Protein AF-A0A392PUX5-F1 (afdb_monomer_lite)

Sequence (88 aa):
KYGDEQYELPPWSVSILPNCKTAVFNTARLGTQSSLMKMTAANSAFYWQSYNEEPASSDECDSITAYALWEQINVTRDSTDYLWYMTE

Structure (mmCIF, N/CA/C/O backbone):
data_AF-A0A392PUX5-F1
#
_entry.id   AF-A0A392PUX5-F1
#
loop_
_atom_site.group_PDB
_atom_site.id
_atom_site.type_symbol
_atom_site.label_atom_id
_atom_site.label_alt_id
_atom_site.label_comp_id
_atom_site.label_asym_id
_atom_site.label_entity_id
_atom_site.label_seq_id
_atom_site.pdbx_PDB_ins_code
_atom_site.Cartn_x
_atom_site.Cartn_y
_atom_site.Cartn_z
_atom_site.occupancy
_atom_site.B_iso_or_equiv
_atom_site.auth_seq_id
_atom_site.auth_comp_id
_atom_site.auth_asym_id
_atom_site.auth_atom_id
_atom_site.pdbx_PDB_model_num
ATOM 1 N N . LYS A 1 1 ? -32.803 13.836 33.027 1.00 82.81 1 LYS A N 1
ATOM 2 C CA . LYS A 1 1 ? -33.963 13.138 33.637 1.00 82.81 1 LYS A CA 1
ATOM 3 C C . LYS A 1 1 ? -34.878 12.686 32.508 1.00 82.81 1 LYS A C 1
ATOM 5 O O . LYS A 1 1 ? -35.124 13.494 31.621 1.00 82.81 1 LYS A O 1
ATOM 10 N N . TYR A 1 2 ? -35.314 11.430 32.503 1.00 90.62 2 TYR A N 1
ATOM 11 C CA . TYR A 1 2 ? -36.270 10.898 31.527 1.00 90.62 2 TYR A CA 1
ATOM 12 C C . TYR A 1 2 ? -37.260 10.000 32.278 1.00 90.62 2 TYR A C 1
ATOM 14 O O . TYR A 1 2 ? -36.840 9.109 33.013 1.00 90.62 2 TYR A O 1
ATOM 22 N N . GLY A 1 3 ? -38.558 10.294 32.176 1.00 89.19 3 GLY A N 1
ATOM 23 C CA . GLY A 1 3 ? -39.544 9.770 33.126 1.00 89.19 3 GLY A CA 1
ATOM 24 C C . GLY A 1 3 ? -39.217 10.191 34.567 1.00 89.19 3 GLY A C 1
ATOM 25 O O . GLY A 1 3 ? -38.836 11.341 34.813 1.00 89.19 3 GLY A O 1
ATOM 26 N N . ASP A 1 4 ? -39.318 9.247 35.503 1.00 90.00 4 ASP A N 1
ATOM 27 C CA . ASP A 1 4 ? -39.011 9.460 36.925 1.00 90.00 4 ASP A CA 1
ATOM 28 C C . ASP A 1 4 ? -37.536 9.216 37.289 1.00 90.00 4 ASP A C 1
ATOM 30 O O . ASP A 1 4 ? -37.112 9.552 38.394 1.00 90.00 4 ASP A O 1
ATOM 34 N N . GLU A 1 5 ? -36.724 8.716 36.352 1.00 91.31 5 GLU A N 1
ATOM 35 C CA . GLU A 1 5 ? -35.324 8.354 36.592 1.00 91.31 5 GLU A CA 1
ATOM 36 C C . GLU A 1 5 ? -34.325 9.424 36.109 1.00 91.31 5 GLU A C 1
ATOM 38 O O . GLU A 1 5 ? -34.544 10.187 35.152 1.00 91.31 5 GLU A O 1
ATOM 43 N N . GLN A 1 6 ? -33.183 9.489 36.796 1.00 91.88 6 GLN A N 1
ATOM 44 C CA . GLN A 1 6 ? -32.038 10.299 36.390 1.00 91.88 6 GLN A CA 1
ATOM 45 C C . GLN A 1 6 ? -31.011 9.416 35.682 1.00 91.88 6 GLN A C 1
ATOM 47 O O . GLN A 1 6 ? -30.573 8.409 36.224 1.00 91.88 6 GLN A O 1
ATOM 52 N N . TYR A 1 7 ? -30.603 9.831 34.484 1.00 92.56 7 TYR A N 1
ATOM 53 C CA . TYR A 1 7 ? -29.567 9.162 33.705 1.00 92.56 7 TYR A CA 1
ATOM 54 C C . TYR A 1 7 ? -28.404 10.122 33.526 1.00 9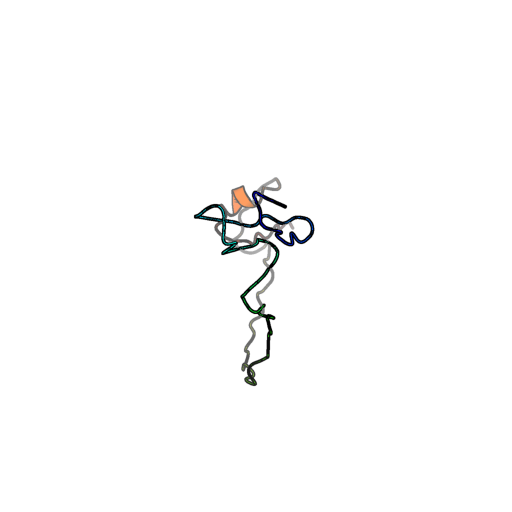2.56 7 TYR A C 1
ATOM 56 O O . TYR A 1 7 ? -28.594 11.253 33.072 1.00 92.56 7 TYR A O 1
ATOM 64 N N . GLU A 1 8 ? -27.210 9.658 33.863 1.00 92.06 8 GLU A N 1
ATOM 65 C CA . GLU A 1 8 ? -25.976 10.362 33.552 1.00 92.06 8 GLU A CA 1
ATOM 66 C C . GLU A 1 8 ? -25.630 10.157 32.080 1.00 92.06 8 GLU A C 1
ATOM 68 O O . GLU A 1 8 ? -25.441 9.026 31.624 1.00 92.06 8 GLU A O 1
ATOM 73 N N . LEU A 1 9 ? -25.532 11.260 31.343 1.00 94.75 9 LEU A N 1
ATOM 74 C CA . LEU A 1 9 ? -25.176 11.254 29.934 1.00 94.75 9 LEU A CA 1
ATOM 75 C C . LEU A 1 9 ? -23.821 11.950 29.761 1.00 94.75 9 LEU A C 1
ATOM 77 O O . LEU A 1 9 ? -23.751 13.173 29.900 1.00 94.75 9 LEU A O 1
ATOM 81 N N . PRO A 1 10 ? -22.741 11.201 29.474 1.00 95.75 10 PRO A N 1
ATOM 82 C CA . PRO A 1 10 ? -21.478 11.803 29.072 1.00 95.75 10 PRO A CA 1
ATOM 83 C C . PRO A 1 10 ? -21.660 12.733 27.858 1.00 95.75 10 PRO A C 1
ATOM 85 O O . PRO A 1 10 ? -22.564 12.500 27.043 1.00 95.75 10 PRO A O 1
ATOM 88 N N . PRO A 1 11 ? -20.807 13.759 27.689 1.00 96.69 11 PRO A N 1
ATOM 89 C CA . PRO A 1 11 ? -20.827 14.604 26.499 1.00 96.69 11 PRO A CA 1
ATOM 90 C C . PRO A 1 11 ? -20.756 13.776 25.211 1.00 96.69 11 PRO A C 1
ATOM 92 O O . PRO A 1 11 ? -20.061 12.763 25.161 1.00 96.69 11 PRO A O 1
ATOM 95 N N . TRP A 1 12 ? -21.468 14.223 24.172 1.00 96.75 12 TRP A N 1
ATOM 96 C CA . TRP A 1 12 ? -21.474 13.589 22.847 1.00 96.75 12 TRP A CA 1
ATOM 97 C C . TRP A 1 12 ? -21.822 12.089 22.866 1.00 96.75 12 TRP A C 1
ATOM 99 O O . TRP A 1 12 ? -21.226 11.277 22.157 1.00 96.75 12 TRP A O 1
ATOM 109 N N . SER A 1 13 ? -22.786 11.703 23.705 1.00 97.44 13 SER A N 1
ATOM 110 C CA . SER A 1 13 ? -23.192 10.307 23.848 1.00 97.44 13 SER A CA 1
ATOM 111 C C . SER A 1 13 ? -24.701 10.108 23.776 1.00 97.44 13 SER A C 1
ATOM 113 O O . SER A 1 13 ? -25.483 11.028 24.012 1.00 97.44 13 SER A O 1
ATOM 115 N N . VAL A 1 14 ? -25.101 8.875 23.462 1.00 96.12 14 VAL A N 1
ATOM 116 C CA . VAL A 1 14 ? -26.491 8.414 23.485 1.00 96.12 14 VAL A CA 1
ATOM 117 C C . VAL A 1 14 ? -26.569 7.162 24.354 1.00 96.12 14 VAL A C 1
ATOM 119 O O . VAL A 1 14 ? -25.751 6.253 24.208 1.00 96.12 14 VAL A O 1
ATOM 122 N N . SER A 1 15 ? -27.558 7.113 25.250 1.00 96.19 15 SER A N 1
ATOM 123 C CA . SER A 1 15 ? -27.895 5.923 26.041 1.00 96.19 15 SER A CA 1
ATOM 124 C C . SER A 1 15 ? -29.086 5.187 25.425 1.00 96.19 15 SER A C 1
ATOM 126 O O . SER A 1 15 ? -30.069 5.819 25.043 1.00 96.19 15 SER A O 1
ATOM 128 N N . ILE A 1 16 ? -29.021 3.856 25.358 1.00 96.06 16 ILE A N 1
ATOM 129 C CA . ILE A 1 16 ? -30.078 2.994 24.808 1.00 96.06 16 ILE A CA 1
ATOM 130 C C . ILE A 1 16 ? -30.842 2.335 25.958 1.00 96.06 16 ILE A C 1
ATOM 132 O O . ILE A 1 16 ? -30.250 1.647 26.794 1.00 96.06 16 ILE A O 1
ATOM 136 N N . LEU A 1 17 ? -32.163 2.542 25.984 1.00 96.44 17 LEU A N 1
ATOM 137 C CA . LEU A 1 17 ? -33.083 1.998 26.983 1.00 96.44 17 LEU A CA 1
ATOM 138 C C . LEU A 1 17 ? -34.163 1.152 26.287 1.00 96.44 17 LEU A C 1
ATOM 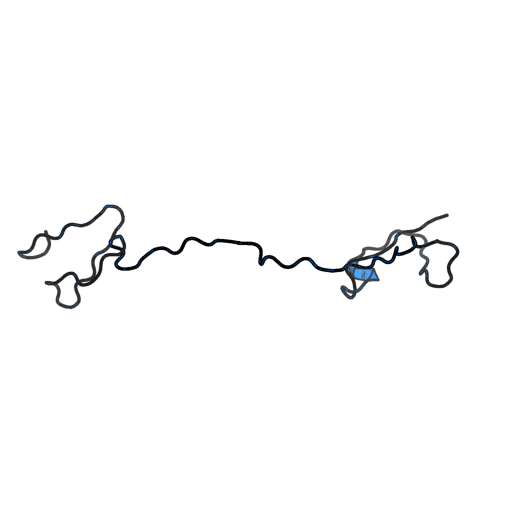140 O O . LEU A 1 17 ? -35.179 1.705 25.864 1.00 96.44 17 LEU A O 1
ATOM 144 N N . PRO A 1 18 ? -33.997 -0.176 26.173 1.00 95.62 18 PRO A N 1
ATOM 145 C CA . PRO A 1 18 ? -34.948 -1.029 25.452 1.00 95.62 18 PRO A CA 1
ATOM 146 C C . PRO A 1 18 ? -36.352 -1.054 26.071 1.00 95.62 18 PRO A C 1
ATOM 148 O O . PRO A 1 18 ? -37.337 -1.262 25.375 1.00 95.62 18 PRO A O 1
ATOM 151 N N . ASN A 1 19 ? -36.441 -0.840 27.385 1.00 94.81 19 ASN A N 1
ATOM 152 C CA . ASN A 1 19 ? -37.681 -0.826 28.166 1.00 94.81 19 ASN A CA 1
ATOM 153 C C . ASN A 1 19 ? -38.041 0.580 28.687 1.00 94.81 19 ASN A C 1
ATOM 155 O O . ASN A 1 19 ? -38.844 0.694 29.612 1.00 94.81 19 ASN A O 1
ATOM 159 N N . CYS A 1 20 ? -37.401 1.633 28.159 1.00 92.38 20 CYS A N 1
ATOM 160 C CA . CYS A 1 20 ? -37.554 3.027 28.602 1.00 92.38 20 CYS A CA 1
ATOM 161 C C . CYS A 1 20 ? -37.223 3.293 30.090 1.00 92.38 20 CYS A C 1
ATOM 163 O O . CYS A 1 20 ? -37.532 4.375 30.587 1.00 92.38 20 CYS A O 1
ATOM 165 N N . LYS A 1 21 ? -36.598 2.335 30.790 1.00 92.62 21 LYS A N 1
ATOM 166 C CA . LYS A 1 21 ? -36.245 2.426 32.219 1.00 92.62 21 LYS A CA 1
ATOM 167 C C . LYS A 1 21 ? -34.770 2.127 32.493 1.00 92.62 21 LYS A C 1
ATOM 169 O O . LYS A 1 21 ? -34.099 2.850 33.196 1.00 92.62 21 LYS A O 1
ATOM 174 N N . THR A 1 22 ? -34.204 1.075 31.915 1.00 92.81 22 THR A N 1
ATOM 175 C CA . THR A 1 22 ? -32.819 0.677 32.205 1.00 92.81 22 THR A CA 1
ATOM 176 C C . THR A 1 22 ? -31.911 0.999 31.031 1.00 92.81 22 THR A C 1
ATOM 178 O O . THR A 1 22 ? -32.114 0.474 29.934 1.00 92.81 22 THR A O 1
ATOM 181 N N . ALA A 1 23 ? -30.885 1.820 31.259 1.00 93.62 23 ALA A N 1
ATOM 182 C CA . ALA A 1 23 ? -29.844 2.074 30.268 1.00 93.62 23 ALA A CA 1
ATOM 183 C C . ALA A 1 23 ? -28.902 0.867 30.181 1.00 93.62 23 ALA A C 1
ATOM 185 O O . ALA A 1 23 ? -28.124 0.616 31.098 1.00 93.62 23 ALA A O 1
ATOM 186 N N . VAL A 1 24 ? -28.979 0.119 29.078 1.00 95.44 24 VAL A N 1
ATOM 187 C CA . VAL A 1 24 ? -28.158 -1.092 28.869 1.00 95.44 24 VAL A CA 1
ATOM 188 C C . VAL A 1 24 ? -26.865 -0.804 28.112 1.00 95.44 24 VAL A C 1
ATOM 190 O O . VAL A 1 24 ? -25.928 -1.594 28.156 1.00 95.44 24 VAL A O 1
ATOM 193 N N . PHE A 1 25 ? -26.809 0.326 27.407 1.00 94.62 25 PHE A N 1
ATOM 194 C CA . PHE A 1 25 ? -25.658 0.734 26.614 1.00 94.62 25 PHE A CA 1
ATOM 195 C C . PHE A 1 25 ? -25.567 2.258 26.563 1.00 94.62 25 PHE A C 1
ATOM 197 O O . PHE A 1 25 ? -26.591 2.939 26.511 1.00 94.62 25 PHE A O 1
ATOM 204 N N . ASN A 1 26 ? -24.348 2.792 26.546 1.00 95.94 26 ASN A N 1
ATOM 205 C CA . ASN A 1 26 ? -24.076 4.194 26.246 1.00 95.94 26 ASN A CA 1
ATOM 206 C C . ASN A 1 26 ? -22.854 4.277 25.327 1.00 95.94 26 ASN A C 1
ATOM 208 O O . ASN A 1 26 ? -21.846 3.626 25.586 1.00 95.94 26 ASN A O 1
ATOM 212 N N . THR A 1 27 ? -22.930 5.096 24.279 1.00 96.06 27 THR A N 1
ATOM 213 C CA . THR A 1 27 ? -21.890 5.167 23.236 1.00 96.06 27 THR A CA 1
ATOM 214 C C . THR A 1 27 ? -20.528 5.669 23.726 1.00 96.06 27 THR A C 1
ATOM 216 O O . THR A 1 27 ? -19.524 5.391 23.081 1.00 96.06 27 THR A O 1
ATOM 219 N N . ALA A 1 28 ? -20.470 6.387 24.851 1.00 95.44 28 ALA A N 1
ATOM 220 C CA . ALA A 1 28 ? -19.227 6.878 25.450 1.00 95.44 28 ALA A CA 1
ATOM 221 C C . ALA A 1 28 ? -18.741 6.020 26.633 1.00 95.44 28 ALA A C 1
ATOM 223 O O . ALA A 1 28 ? -17.641 6.237 27.139 1.00 95.44 28 ALA A O 1
ATOM 224 N N . ARG A 1 29 ? -19.532 5.038 27.086 1.00 93.50 29 ARG A N 1
ATOM 225 C CA . ARG A 1 29 ? -19.136 4.092 28.138 1.00 93.50 29 ARG A CA 1
ATOM 226 C C . ARG A 1 29 ? -18.643 2.804 27.491 1.00 93.50 29 ARG A C 1
ATOM 228 O O . ARG A 1 29 ? -19.421 1.911 27.167 1.00 93.50 29 ARG A O 1
ATOM 235 N N . LEU A 1 30 ? -17.332 2.717 27.302 1.00 90.81 30 LEU A N 1
ATOM 236 C CA . LEU A 1 30 ? -16.686 1.545 26.721 1.00 90.81 30 LEU A CA 1
ATOM 237 C C . LEU A 1 30 ? -16.523 0.453 27.786 1.00 90.81 30 LEU A C 1
ATOM 239 O O . LEU A 1 30 ? -15.796 0.628 28.758 1.00 90.81 30 LEU A O 1
ATOM 243 N N . GLY A 1 31 ? -17.191 -0.685 27.590 1.00 89.62 31 GLY A N 1
ATOM 244 C CA . GLY A 1 31 ? -17.019 -1.888 28.419 1.00 89.62 31 GLY A CA 1
ATOM 245 C C . GLY A 1 31 ? -15.895 -2.815 27.944 1.00 89.62 31 GLY A C 1
ATOM 246 O O . GLY A 1 31 ? -15.722 -3.899 28.491 1.00 89.62 31 GLY A O 1
ATOM 247 N N . THR A 1 32 ? -15.159 -2.415 26.905 1.00 90.62 32 THR A N 1
ATOM 248 C CA . THR A 1 32 ? -14.084 -3.201 26.291 1.00 90.62 32 THR A CA 1
ATOM 249 C C . THR A 1 32 ? -12.729 -2.555 26.538 1.00 90.62 32 THR A C 1
ATOM 251 O O . THR A 1 32 ? -12.622 -1.334 26.650 1.00 90.62 32 THR A O 1
ATOM 254 N N . GLN A 1 33 ? -11.684 -3.377 26.592 1.00 93.44 33 GLN A N 1
ATOM 255 C CA . GLN A 1 33 ? -10.311 -2.890 26.641 1.00 93.44 33 GLN A CA 1
ATOM 256 C C . GLN A 1 33 ? -9.836 -2.458 25.251 1.00 93.44 33 GLN A C 1
ATOM 258 O O . GLN A 1 33 ? -10.195 -3.067 24.241 1.00 93.44 33 GLN A O 1
ATOM 263 N N . SER A 1 34 ? -9.004 -1.419 25.215 1.00 93.38 34 SER A N 1
ATOM 264 C CA . SER A 1 34 ? -8.270 -1.024 24.013 1.00 93.38 34 SER A CA 1
ATOM 265 C C . SER A 1 34 ? -7.055 -1.927 23.817 1.00 93.38 34 SER A C 1
ATOM 267 O O . SER A 1 34 ? -6.382 -2.289 24.782 1.00 93.38 34 SER A O 1
ATOM 269 N N . SER A 1 35 ? -6.737 -2.247 22.564 1.00 94.56 35 SER A N 1
ATOM 270 C CA . SER A 1 35 ? -5.503 -2.949 22.207 1.00 94.56 35 SER A CA 1
ATOM 271 C C . SER A 1 35 ? -4.465 -1.958 21.689 1.00 94.56 35 SER A C 1
ATOM 273 O O . SER A 1 35 ? -4.781 -1.104 20.860 1.00 94.56 35 SER A O 1
ATOM 275 N N . LEU A 1 36 ? -3.225 -2.074 22.172 1.00 96.06 36 LEU A N 1
ATOM 276 C CA . LEU A 1 36 ? -2.088 -1.313 21.662 1.00 96.06 36 LEU A CA 1
ATOM 277 C C . LEU A 1 36 ? -1.242 -2.221 20.771 1.00 96.06 36 LEU A C 1
ATOM 279 O O . LEU A 1 36 ? -0.655 -3.194 21.248 1.00 96.06 36 LEU A O 1
ATOM 283 N N . MET A 1 37 ? -1.156 -1.879 19.488 1.00 95.44 37 MET A N 1
ATOM 284 C CA . MET A 1 37 ? -0.341 -2.625 18.534 1.00 95.44 37 MET A CA 1
ATOM 285 C C . MET A 1 37 ? 1.145 -2.495 18.885 1.00 95.44 37 MET A C 1
ATOM 287 O O . MET A 1 37 ? 1.634 -1.401 19.171 1.00 95.44 37 MET A O 1
ATOM 291 N N . LYS A 1 38 ? 1.866 -3.618 18.859 1.00 95.00 38 LYS A N 1
ATOM 292 C CA . LYS A 1 38 ? 3.312 -3.669 19.084 1.00 95.00 38 LYS A CA 1
ATOM 293 C C . LYS A 1 38 ? 3.966 -4.509 18.000 1.00 95.00 38 LYS A C 1
ATOM 295 O O . LYS A 1 38 ? 3.507 -5.609 17.714 1.00 95.00 38 LYS A O 1
ATOM 300 N N . MET A 1 39 ? 5.059 -3.993 17.453 1.00 94.19 39 MET A N 1
ATOM 301 C CA . MET A 1 39 ? 5.916 -4.704 16.511 1.00 94.19 39 MET A CA 1
ATOM 302 C C . MET A 1 39 ? 7.224 -5.030 17.224 1.00 94.19 39 MET A C 1
ATOM 304 O O . MET A 1 39 ? 8.076 -4.165 17.405 1.00 94.19 39 MET A O 1
ATOM 308 N N . THR A 1 40 ? 7.358 -6.268 17.689 1.00 93.31 40 THR A N 1
ATOM 309 C CA . THR A 1 40 ? 8.592 -6.775 18.295 1.00 93.31 40 THR A CA 1
ATOM 310 C C . THR A 1 40 ? 9.302 -7.653 17.283 1.00 93.31 40 THR A C 1
ATOM 312 O O . THR A 1 40 ? 8.691 -8.583 16.756 1.00 93.31 40 THR A O 1
ATOM 315 N N . ALA A 1 41 ? 10.577 -7.375 17.016 1.00 91.31 41 ALA A N 1
ATOM 316 C CA . ALA A 1 41 ? 11.377 -8.237 16.159 1.00 91.31 41 ALA A CA 1
ATOM 317 C C . ALA A 1 41 ? 11.415 -9.657 16.746 1.00 91.31 41 ALA A C 1
ATOM 319 O O . ALA A 1 41 ? 11.692 -9.839 17.933 1.00 91.31 41 ALA A O 1
ATOM 320 N N . ALA A 1 42 ? 11.137 -10.663 15.919 1.00 88.81 42 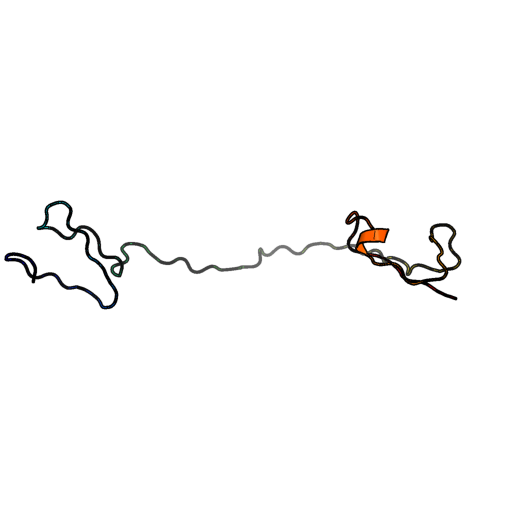ALA A N 1
ATOM 321 C CA . ALA A 1 42 ? 11.505 -12.030 16.251 1.00 88.81 42 ALA A CA 1
ATOM 322 C C . ALA A 1 42 ? 13.034 -12.122 16.135 1.00 88.81 42 ALA A C 1
ATOM 324 O O . ALA A 1 42 ? 13.587 -11.651 15.144 1.00 88.81 42 ALA A O 1
ATOM 325 N N . ASN A 1 43 ? 13.720 -12.665 17.146 1.00 82.62 43 ASN A N 1
ATOM 326 C CA . ASN A 1 43 ? 15.190 -12.702 17.266 1.00 82.62 43 ASN A CA 1
ATOM 327 C C 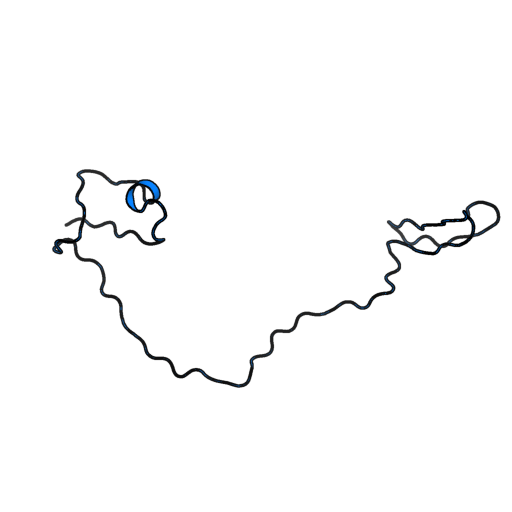. ASN A 1 43 ? 15.876 -13.644 16.245 1.00 82.62 43 ASN A C 1
ATOM 329 O O . ASN A 1 43 ? 16.714 -14.467 16.606 1.00 82.62 43 ASN A O 1
ATOM 333 N N . SER A 1 44 ? 15.515 -13.547 14.970 1.00 85.06 44 SER A N 1
ATOM 334 C CA . SER A 1 44 ? 16.048 -14.330 13.862 1.00 85.06 44 SER A CA 1
ATOM 335 C C . SER A 1 44 ? 16.579 -13.393 12.786 1.00 85.06 44 SER A C 1
ATOM 337 O O . SER A 1 44 ? 15.847 -12.539 12.287 1.00 85.06 44 SER A O 1
ATOM 339 N N . ALA A 1 45 ? 17.844 -13.572 12.415 1.00 87.69 45 ALA A N 1
ATOM 340 C CA . ALA A 1 45 ? 18.439 -12.903 11.267 1.00 87.69 45 ALA A CA 1
ATOM 341 C C . ALA A 1 45 ? 18.312 -13.784 10.017 1.00 87.69 45 ALA A C 1
ATOM 343 O O . ALA A 1 45 ? 18.413 -15.009 10.102 1.00 87.69 45 ALA A O 1
ATOM 344 N N . PHE A 1 46 ? 18.117 -13.156 8.860 1.00 90.12 46 PHE A N 1
ATOM 345 C CA . PHE A 1 46 ? 18.130 -13.833 7.564 1.00 90.12 46 PHE A CA 1
ATOM 346 C C . PHE A 1 46 ? 19.545 -13.848 6.981 1.00 90.12 46 PHE A C 1
ATOM 348 O O . PHE A 1 46 ? 20.289 -12.875 7.117 1.00 90.12 46 PHE A O 1
ATOM 355 N N . TYR A 1 47 ? 19.902 -14.943 6.309 1.00 93.69 47 TYR A N 1
ATOM 356 C CA . TYR A 1 47 ? 21.127 -15.029 5.520 1.00 93.69 47 TYR A CA 1
ATOM 357 C C . TYR A 1 47 ? 20.816 -14.624 4.076 1.00 93.69 47 TYR A C 1
ATOM 359 O O . TYR A 1 47 ? 20.194 -15.387 3.339 1.00 93.69 47 TYR A O 1
ATOM 367 N N . TRP A 1 48 ? 21.193 -13.403 3.700 1.00 95.31 48 TRP A N 1
ATOM 368 C CA . TRP A 1 48 ? 20.883 -12.832 2.389 1.00 95.31 48 TRP A CA 1
ATOM 369 C C . TRP A 1 48 ? 21.973 -13.121 1.357 1.00 95.31 48 TRP A C 1
ATOM 371 O O . TRP A 1 48 ? 23.162 -13.134 1.671 1.00 95.31 48 TRP A O 1
ATOM 381 N N . GLN A 1 49 ? 21.548 -13.278 0.106 1.00 97.31 49 GLN A N 1
ATOM 382 C CA . GLN A 1 49 ? 22.394 -13.188 -1.082 1.00 97.31 49 GLN A CA 1
ATOM 383 C C . GLN A 1 49 ? 21.885 -12.035 -1.948 1.00 97.31 49 GLN A C 1
ATOM 385 O O . GLN A 1 49 ? 20.707 -11.683 -1.872 1.00 97.31 49 GLN A O 1
ATOM 390 N N . SER A 1 50 ? 22.764 -11.451 -2.759 1.00 96.38 50 SER A N 1
ATOM 391 C CA . SER A 1 50 ? 22.413 -10.355 -3.660 1.00 96.38 50 SER A CA 1
ATOM 392 C C . SER A 1 50 ? 22.841 -10.657 -5.090 1.00 96.38 50 SER A C 1
ATOM 394 O O . SER A 1 50 ? 23.843 -11.331 -5.328 1.00 96.38 50 SER A O 1
ATOM 396 N N . TYR A 1 51 ? 22.080 -10.108 -6.027 1.00 97.31 51 TYR A N 1
ATOM 397 C CA . TYR A 1 51 ? 22.397 -10.039 -7.444 1.00 97.31 51 TYR A CA 1
ATOM 398 C C . TYR A 1 51 ? 22.196 -8.588 -7.880 1.00 97.31 51 TYR A C 1
ATOM 400 O O . TYR A 1 51 ? 21.243 -7.948 -7.433 1.00 97.31 51 TYR A O 1
ATOM 408 N N . ASN A 1 52 ? 23.116 -8.069 -8.689 1.00 97.12 52 ASN A N 1
ATOM 409 C CA . ASN A 1 52 ? 23.005 -6.723 -9.235 1.00 97.12 52 ASN A CA 1
ATOM 410 C C . ASN A 1 52 ? 22.375 -6.829 -10.619 1.00 97.12 52 ASN A C 1
ATOM 412 O O . ASN A 1 52 ? 22.942 -7.481 -11.492 1.00 97.12 52 ASN A O 1
ATOM 416 N N . GLU A 1 53 ? 21.220 -6.197 -10.789 1.00 95.12 53 GLU A N 1
ATOM 417 C CA . GLU A 1 53 ? 20.603 -6.028 -12.101 1.00 95.12 53 GLU A CA 1
ATOM 418 C C . GLU A 1 53 ? 21.422 -5.019 -12.914 1.00 95.12 53 GLU A C 1
ATOM 420 O O . GLU A 1 53 ? 21.768 -3.950 -12.399 1.00 95.12 53 GLU A O 1
ATOM 425 N N . GLU A 1 54 ? 21.747 -5.359 -14.159 1.00 92.69 54 GLU A N 1
ATOM 426 C CA . GLU A 1 54 ? 22.499 -4.469 -15.045 1.00 92.69 54 GLU A CA 1
ATOM 427 C C . GLU A 1 54 ? 21.571 -3.366 -15.592 1.00 92.69 54 GLU A C 1
ATOM 429 O O . GLU A 1 54 ? 20.396 -3.633 -15.867 1.00 92.69 54 GLU A O 1
ATOM 434 N N . PRO A 1 55 ? 22.040 -2.115 -15.751 1.00 90.50 55 PRO A N 1
ATOM 435 C CA . PRO A 1 55 ? 21.266 -1.082 -16.426 1.00 90.50 55 PRO A CA 1
ATOM 436 C C . PRO A 1 55 ? 20.970 -1.469 -17.877 1.00 90.50 55 PRO A C 1
ATOM 438 O O . PRO A 1 55 ? 21.836 -1.994 -18.575 1.00 90.50 55 PRO A O 1
ATOM 441 N N . ALA A 1 56 ? 19.767 -1.147 -18.350 1.00 89.31 56 ALA A N 1
ATOM 442 C CA . ALA A 1 56 ? 19.417 -1.350 -19.750 1.00 89.31 56 ALA A CA 1
ATOM 443 C C . ALA A 1 56 ? 20.313 -0.495 -20.668 1.00 89.31 56 ALA A C 1
ATOM 445 O O . ALA A 1 56 ? 20.615 0.661 -20.351 1.00 89.31 56 ALA A O 1
ATOM 446 N N . SER A 1 57 ? 20.711 -1.058 -21.811 1.00 87.12 57 SER A N 1
ATOM 447 C CA . SER A 1 57 ? 21.500 -0.374 -22.840 1.00 87.12 57 SER A CA 1
ATOM 448 C C . SER A 1 57 ? 20.698 -0.215 -24.132 1.00 87.12 57 SER A C 1
ATOM 450 O O . SER A 1 57 ? 19.968 -1.120 -24.539 1.00 87.12 57 SER A O 1
ATOM 452 N N . SER A 1 58 ? 20.854 0.928 -24.809 1.00 83.56 58 SER A N 1
ATOM 453 C CA . SER A 1 58 ? 20.225 1.187 -26.114 1.00 83.56 58 SER A CA 1
ATOM 454 C C . SER A 1 58 ? 20.757 0.285 -27.229 1.00 83.56 58 SER A C 1
ATOM 456 O O . SER A 1 58 ? 20.075 0.102 -28.233 1.00 83.56 58 SER A O 1
ATOM 458 N N . ASP A 1 59 ? 21.949 -0.290 -27.047 1.00 79.56 59 ASP A N 1
ATOM 459 C CA . ASP A 1 59 ? 22.608 -1.152 -28.035 1.00 79.56 59 ASP A CA 1
ATOM 460 C C . ASP A 1 59 ? 22.049 -2.590 -28.047 1.00 79.56 59 ASP A C 1
ATOM 462 O O . ASP A 1 59 ? 22.416 -3.405 -28.899 1.00 79.56 59 ASP A O 1
ATOM 466 N N . GLU A 1 60 ? 21.170 -2.932 -27.100 1.00 77.75 60 GLU A N 1
ATOM 467 C CA . GLU A 1 60 ? 20.580 -4.263 -26.982 1.00 77.75 60 GLU A CA 1
ATOM 468 C C . GLU A 1 60 ? 19.351 -4.454 -27.887 1.00 77.75 60 GLU A C 1
ATOM 470 O O . GLU A 1 60 ? 18.528 -3.558 -28.094 1.00 77.75 60 GLU A O 1
ATOM 475 N N . CYS A 1 61 ? 19.198 -5.678 -28.410 1.00 70.31 61 CYS A N 1
ATOM 476 C CA . CYS A 1 61 ? 18.139 -6.041 -29.361 1.00 70.31 61 CYS A CA 1
ATOM 477 C C . CYS A 1 61 ? 16.730 -6.152 -28.752 1.00 70.31 61 CYS A C 1
ATOM 479 O O . CYS A 1 61 ? 15.768 -6.294 -29.506 1.00 70.31 61 CYS A O 1
ATOM 481 N N . ASP A 1 62 ? 16.595 -6.082 -27.428 1.00 77.12 62 ASP A N 1
ATOM 482 C CA . ASP A 1 62 ? 15.309 -6.248 -26.739 1.00 77.12 62 ASP A CA 1
ATOM 483 C C . ASP A 1 62 ? 14.534 -4.921 -26.596 1.00 77.12 62 ASP A C 1
ATOM 485 O O . ASP A 1 62 ? 13.420 -4.891 -26.067 1.00 77.12 62 ASP A O 1
ATOM 489 N N . SER A 1 63 ? 15.098 -3.811 -27.089 1.00 78.38 63 SER A N 1
ATOM 490 C CA . SER A 1 63 ? 14.491 -2.482 -27.008 1.00 78.38 63 SER A CA 1
ATOM 491 C C . SER A 1 63 ? 13.488 -2.211 -28.141 1.00 78.38 63 SER A C 1
ATOM 493 O O . SER A 1 63 ? 13.704 -2.516 -29.316 1.00 78.38 63 SER A O 1
ATOM 495 N N . ILE A 1 64 ? 12.356 -1.597 -27.789 1.00 86.31 64 ILE A N 1
ATOM 496 C CA . ILE A 1 64 ? 11.413 -1.021 -28.754 1.00 86.31 64 ILE A CA 1
ATOM 497 C C . ILE A 1 64 ? 11.809 0.429 -29.047 1.00 86.31 64 ILE A C 1
ATOM 499 O O . ILE A 1 64 ? 12.082 1.198 -28.128 1.00 86.31 64 ILE A O 1
ATOM 503 N N . THR A 1 65 ? 11.818 0.823 -30.323 1.00 90.12 65 THR A N 1
ATOM 504 C CA . THR A 1 65 ? 12.254 2.162 -30.751 1.00 90.12 65 THR A CA 1
ATOM 505 C C . THR A 1 65 ? 11.093 3.018 -31.257 1.00 90.12 65 THR A C 1
ATOM 507 O O . THR A 1 65 ? 10.155 2.533 -31.895 1.00 90.12 65 THR A O 1
ATOM 510 N N . ALA A 1 66 ? 11.151 4.322 -30.975 1.00 91.06 66 ALA A N 1
ATOM 511 C CA . ALA A 1 66 ? 10.183 5.305 -31.451 1.00 91.06 66 ALA A CA 1
ATOM 512 C C . ALA A 1 66 ? 10.831 6.691 -31.599 1.00 91.06 66 ALA A C 1
ATOM 514 O O . ALA A 1 66 ? 11.663 7.086 -30.791 1.00 91.06 66 ALA A O 1
ATOM 515 N N . TYR A 1 67 ? 10.389 7.480 -32.586 1.00 92.81 67 TYR A N 1
ATOM 516 C CA . TYR A 1 67 ? 10.824 8.878 -32.778 1.00 92.81 67 TYR A CA 1
ATOM 517 C C . TYR A 1 67 ? 10.105 9.880 -31.849 1.00 92.81 67 TYR A C 1
ATOM 519 O O . TYR A 1 67 ? 10.003 11.067 -32.158 1.00 92.81 67 TYR A O 1
ATOM 527 N N . ALA A 1 68 ? 9.542 9.403 -30.739 1.00 92.12 68 ALA A N 1
ATOM 528 C CA . ALA A 1 68 ? 8.817 10.198 -29.756 1.00 92.12 68 ALA A CA 1
ATOM 529 C C . ALA A 1 68 ? 8.821 9.490 -28.396 1.00 92.12 68 ALA A C 1
ATOM 531 O O . ALA A 1 68 ? 8.980 8.273 -28.324 1.00 92.12 68 ALA A O 1
ATOM 532 N N . LEU A 1 69 ? 8.571 10.244 -27.324 1.00 94.50 69 LEU A N 1
ATOM 533 C CA . LEU A 1 69 ? 8.335 9.669 -26.002 1.00 94.50 69 LEU A CA 1
ATOM 534 C C . LEU A 1 69 ? 6.922 9.083 -25.932 1.00 94.50 69 LEU A C 1
ATOM 536 O O . LEU A 1 69 ? 5.945 9.751 -26.277 1.00 94.50 69 LEU A O 1
ATOM 540 N N . TRP A 1 70 ? 6.818 7.836 -25.483 1.00 95.31 70 TRP A N 1
ATOM 541 C CA . TRP A 1 70 ? 5.542 7.151 -25.273 1.00 95.31 70 TRP A CA 1
ATOM 542 C C . TRP A 1 70 ? 5.154 7.137 -23.800 1.00 95.31 70 TRP A C 1
ATOM 544 O O . TRP A 1 70 ? 6.010 7.162 -22.927 1.00 95.31 70 TRP A O 1
ATOM 554 N N . GLU A 1 71 ? 3.855 7.110 -23.520 1.00 96.94 71 GLU A N 1
ATOM 555 C CA . GLU A 1 71 ? 3.331 7.037 -22.154 1.00 96.94 71 GLU A CA 1
ATOM 556 C C . GLU A 1 71 ? 3.510 5.622 -21.572 1.00 96.94 71 GLU A C 1
ATOM 558 O O . GLU A 1 71 ? 3.343 4.630 -22.283 1.00 96.94 71 GLU A O 1
ATOM 563 N N . GLN A 1 72 ? 3.869 5.535 -20.289 1.00 96.50 72 GLN A N 1
ATOM 564 C CA . GLN A 1 72 ? 4.308 4.299 -19.642 1.00 96.50 72 GLN A CA 1
ATOM 565 C C . GLN A 1 72 ? 3.238 3.201 -19.627 1.00 96.50 72 GLN A C 1
ATOM 567 O O . GLN A 1 72 ? 3.535 2.088 -20.050 1.00 96.50 72 GLN A O 1
ATOM 572 N N . ILE A 1 73 ? 2.002 3.485 -19.206 1.00 97.12 73 ILE A N 1
ATOM 573 C CA . ILE A 1 73 ? 0.916 2.488 -19.144 1.00 97.12 73 ILE A CA 1
ATOM 574 C C . ILE A 1 73 ? 0.564 1.988 -20.546 1.00 97.12 73 ILE A C 1
ATOM 576 O O . ILE A 1 73 ? 0.259 0.812 -20.747 1.00 97.12 73 ILE A O 1
ATOM 580 N N . ASN A 1 74 ? 0.621 2.857 -21.549 1.00 95.81 74 ASN A N 1
ATOM 581 C CA . ASN A 1 74 ? 0.398 2.470 -22.931 1.00 95.81 74 ASN A CA 1
ATOM 582 C C . ASN A 1 74 ? 1.460 1.475 -23.432 1.00 95.81 74 ASN A C 1
ATOM 584 O O . ASN A 1 74 ? 1.115 0.581 -24.209 1.00 95.81 74 ASN A O 1
ATOM 588 N N . VAL A 1 75 ? 2.714 1.607 -22.984 1.00 95.00 75 VAL A N 1
ATOM 589 C CA . VAL A 1 75 ? 3.815 0.695 -23.336 1.00 95.00 75 VAL A CA 1
ATOM 590 C C . VAL A 1 75 ? 3.777 -0.586 -22.509 1.00 95.00 75 VAL A C 1
ATOM 592 O O . VAL A 1 75 ? 3.762 -1.672 -23.083 1.00 95.00 75 VAL A O 1
ATOM 595 N N . THR A 1 76 ? 3.728 -0.485 -21.179 1.00 96.00 76 THR A N 1
ATOM 596 C CA . THR A 1 76 ? 3.798 -1.651 -20.283 1.00 96.00 76 THR A CA 1
ATOM 597 C C . THR A 1 76 ? 2.472 -2.387 -20.164 1.00 96.00 76 THR A C 1
ATOM 599 O O . THR A 1 76 ? 2.451 -3.527 -19.724 1.00 96.00 76 THR A O 1
ATOM 602 N N . ARG A 1 77 ? 1.346 -1.762 -20.530 1.00 96.94 77 ARG A N 1
ATOM 603 C CA . ARG A 1 77 ? -0.008 -2.315 -20.343 1.00 96.94 77 ARG A CA 1
ATOM 604 C C . ARG A 1 77 ? -0.271 -2.780 -18.909 1.00 96.94 77 ARG A C 1
ATOM 606 O O . ARG A 1 77 ? -1.006 -3.743 -18.715 1.00 96.94 77 ARG A O 1
ATOM 613 N N . ASP A 1 78 ? 0.331 -2.097 -17.935 1.00 96.75 78 ASP A N 1
ATOM 614 C CA . ASP A 1 78 ? 0.267 -2.458 -16.512 1.00 96.75 78 ASP A CA 1
ATOM 615 C C . ASP A 1 78 ? 0.796 -3.878 -16.213 1.00 96.75 78 ASP A C 1
ATOM 617 O O . ASP A 1 78 ? 0.443 -4.501 -15.217 1.00 96.75 78 ASP A O 1
ATOM 621 N N . SER A 1 79 ? 1.648 -4.431 -17.089 1.00 97.44 79 SER A N 1
ATOM 622 C CA . SER A 1 79 ? 2.269 -5.741 -16.867 1.00 97.44 79 SER A CA 1
ATOM 623 C C . SER A 1 79 ? 3.495 -5.674 -15.952 1.00 97.44 79 SER A C 1
ATOM 625 O O . SER A 1 79 ? 3.947 -6.707 -15.464 1.00 97.44 79 SER A O 1
ATOM 627 N N . THR A 1 80 ? 4.078 -4.485 -15.778 1.00 96.06 80 THR A N 1
ATOM 628 C CA . THR A 1 80 ? 5.245 -4.215 -14.928 1.00 96.06 80 THR A CA 1
ATOM 629 C C . THR A 1 80 ? 5.268 -2.749 -14.493 1.00 96.06 80 THR A C 1
ATOM 631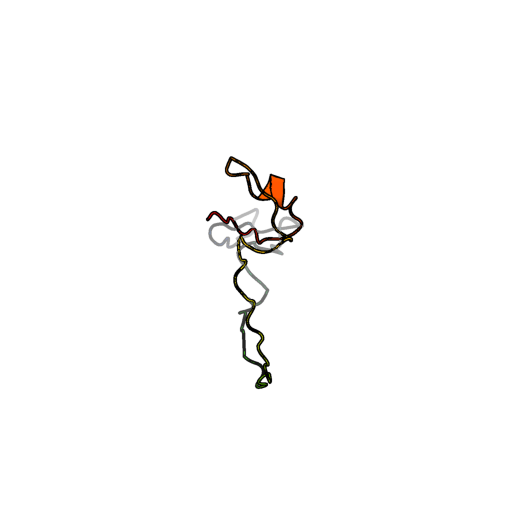 O O . THR A 1 80 ? 4.828 -1.866 -15.238 1.00 96.06 80 THR A O 1
ATOM 634 N N . ASP A 1 81 ? 5.845 -2.502 -13.315 1.00 97.50 81 ASP A N 1
ATOM 635 C CA . ASP A 1 81 ? 6.057 -1.165 -12.750 1.00 97.50 81 ASP A CA 1
ATOM 636 C C . ASP A 1 81 ? 7.205 -0.401 -13.440 1.00 97.50 81 ASP A C 1
ATOM 638 O O . ASP A 1 81 ? 7.312 0.820 -13.306 1.00 97.50 81 ASP A O 1
ATOM 642 N N . TYR A 1 82 ? 8.074 -1.102 -14.178 1.00 95.38 82 TYR A N 1
ATOM 643 C CA . TYR A 1 82 ? 9.328 -0.557 -14.705 1.00 95.38 82 TYR A CA 1
ATOM 644 C C . TYR A 1 82 ? 9.299 -0.375 -16.227 1.00 95.38 82 TYR A C 1
ATOM 646 O O . TYR A 1 82 ? 8.930 -1.286 -16.966 1.00 95.38 82 TYR A O 1
ATOM 654 N N . LEU A 1 83 ? 9.763 0.786 -16.699 1.00 94.94 83 LEU A N 1
ATOM 655 C CA . LEU A 1 83 ? 10.013 1.074 -18.112 1.00 94.94 83 LEU A CA 1
ATOM 656 C C . LEU A 1 83 ? 11.295 1.905 -18.255 1.00 94.94 83 LEU A C 1
ATOM 658 O O . LEU A 1 83 ? 11.399 2.989 -17.680 1.00 94.94 83 LEU A O 1
ATOM 662 N N . TRP A 1 84 ? 12.255 1.410 -19.037 1.00 93.69 84 TRP A N 1
ATOM 663 C CA . TRP A 1 84 ? 13.476 2.142 -19.375 1.00 93.69 84 TRP A CA 1
ATOM 664 C C . TRP A 1 84 ? 13.247 3.012 -20.615 1.00 93.69 84 TRP A C 1
ATOM 666 O O . TRP A 1 84 ? 12.910 2.502 -21.682 1.00 93.69 84 TRP A O 1
ATOM 676 N N . TYR A 1 85 ? 13.450 4.325 -20.482 1.00 92.75 85 TYR A N 1
ATOM 677 C CA . TYR A 1 85 ? 13.516 5.248 -21.617 1.00 92.75 85 TYR A CA 1
ATOM 678 C C . TYR A 1 85 ? 14.979 5.475 -21.982 1.00 92.75 85 TYR A C 1
ATOM 680 O O . TYR A 1 85 ? 15.749 5.958 -21.153 1.00 92.75 85 TYR A O 1
ATOM 688 N N . MET A 1 86 ? 15.351 5.132 -23.212 1.00 91.38 86 MET A N 1
ATOM 689 C CA . MET A 1 86 ? 16.733 5.179 -23.686 1.00 91.38 86 MET A CA 1
ATOM 690 C C . MET A 1 86 ? 16.815 5.932 -25.017 1.00 91.38 86 MET A C 1
ATOM 692 O O . MET A 1 86 ? 15.903 5.861 -25.840 1.00 91.38 86 MET A O 1
ATOM 696 N N . THR A 1 87 ? 17.911 6.660 -25.206 1.00 88.94 87 THR A N 1
ATOM 697 C CA . THR A 1 87 ? 18.343 7.303 -26.455 1.00 88.94 87 THR A CA 1
ATOM 698 C C . THR A 1 87 ? 19.859 7.166 -26.533 1.00 88.94 87 THR A C 1
ATOM 700 O O . THR A 1 87 ? 20.499 7.042 -25.487 1.00 88.94 87 THR A O 1
ATOM 703 N N . GLU A 1 88 ? 20.415 7.208 -27.742 1.00 82.00 88 GLU A N 1
ATOM 704 C CA . GLU A 1 88 ? 21.847 7.477 -27.941 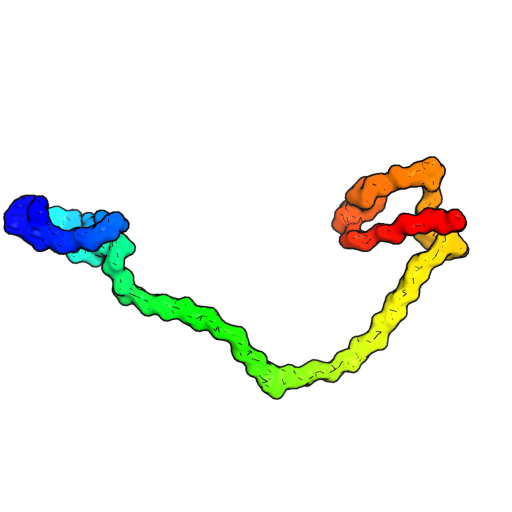1.00 82.00 88 GLU A CA 1
ATOM 705 C C . GLU A 1 88 ? 22.209 8.909 -27.513 1.00 82.00 88 GLU A C 1
ATOM 707 O O . GLU A 1 88 ? 21.318 9.796 -27.613 1.00 82.00 88 GLU A O 1
#

Foldseek 3Di:
DQPPDDDDADPPKDFDDPPSPDGPDMPPDDPDDDDDDDDDDDPDDDDDDDDDDDDDDPPDPVDDDDPDDDDDCVVCVPVDPDDDDDDD

InterPro domains:
  IPR001944 Glycoside hydrolase, family 35 [PTHR23421] (5-88)
  IPR008979 Galactose-binding-like domain superfamily [SSF49785] (14-87)
  IPR041392 Beta-galactosidase, beta-sandwich domain [PF17834] (2-29)

Organism: NCBI:txid97028

Secondary structure (DSSP, 8-state):
-BTTB-----TT--EE-TTSS---EETT---SPPPPP--PPPS--------PPPPP-TTSTT----SSPPPHHHHHTTS-S-------

pLDDT: mean 92.2, std 5.3, range [70.31, 97.5]

Radius of gyration: 32.41 Å; chains: 1; bounding box: 62×30×70 Å